Protein AF-A0A178IHQ5-F1 (afdb_monomer)

Mean predicted aligned error: 19.62 Å

Nearest PDB structures (foldseek):
  7rkf-assembly1_L  TM=5.496E-01  e=4.690E+00  Homo sapiens
  6wzm-assembly1_E  TM=4.307E-01  e=4.117E+00  Homo sapiens
  8ic0-assembly1_F  TM=3.349E-01  e=8.433E+00  Homo sapiens
  7qo6-assembly1_H  TM=3.118E-01  e=7.901E+00  Saccharomyces cerevisiae

Secondary structure (DSSP, 8-state):
---S---------------------PPP-PPPPP---------S--PPEEEEEEETTEEEEEEEE-TTS-EEEEE------------

Radius of gyration: 27.05 Å; Cα contacts (8 Å, |Δi|>4): 55; chains: 1; bounding box: 63×30×71 Å

Sequence (87 aa):
MKSFLSDRPSAGLSSLRTTGNRVFVPLRPEPEPPPAPAAEKCAASAKAKVECVREDGRVTRILVTCACGEKVEIDCVYEQEESASPQ

Solvent-accessible surface area (backbone atoms only — not comparable to full-atom values): 6378 Å² total; per-residue (Å²): 137,85,84,90,79,86,84,73,84,81,81,75,84,73,85,81,84,81,88,73,90,78,84,90,74,86,85,71,90,74,80,81,74,76,86,69,78,78,77,72,75,86,64,85,81,63,66,65,46,77,46,76,42,67,54,98,90,39,67,44,34,39,39,39,35,41,64,87,68,53,74,48,79,43,77,50,82,76,78,77,74,78,73,70,80,82,128

pLDDT: mean 71.3, std 17.91, range [46.06, 97.5]

Organism: NCBI:txid1184151

Structure (mmCIF, N/CA/C/O backbone):
data_AF-A0A178IHQ5-F1
#
_entry.id   AF-A0A178IHQ5-F1
#
loop_
_atom_site.group_PDB
_atom_site.id
_atom_site.type_symbol
_atom_site.label_atom_id
_atom_site.label_alt_id
_atom_site.label_comp_id
_atom_site.label_asym_id
_atom_site.label_entity_id
_atom_site.label_seq_id
_atom_site.pdbx_PDB_ins_code
_atom_site.Cartn_x
_atom_site.Cartn_y
_atom_site.Cartn_z
_atom_site.occupancy
_atom_site.B_iso_or_equiv
_atom_site.auth_seq_id
_atom_site.auth_comp_id
_atom_site.auth_asym_id
_atom_site.auth_atom_id
_atom_site.pdbx_PDB_model_num
ATOM 1 N N . MET A 1 1 ? -25.472 16.714 -16.783 1.00 46.06 1 MET A N 1
ATOM 2 C CA . MET A 1 1 ? -24.158 16.957 -16.147 1.00 46.06 1 MET A CA 1
ATOM 3 C C . MET A 1 1 ? -23.113 16.867 -17.245 1.00 46.06 1 MET A C 1
ATOM 5 O O . MET A 1 1 ? -23.088 15.865 -17.942 1.00 46.06 1 MET A O 1
ATOM 9 N N . LYS A 1 2 ? -22.397 17.961 -17.518 1.00 48.81 2 LYS A N 1
ATOM 10 C CA . LYS A 1 2 ? -21.500 18.095 -18.677 1.00 48.81 2 LYS A CA 1
ATOM 11 C C . LYS A 1 2 ? -20.114 17.566 -18.293 1.00 48.81 2 LYS A C 1
ATOM 13 O O . LYS A 1 2 ? -19.583 17.960 -17.261 1.00 48.81 2 LYS A O 1
ATOM 18 N N . SER A 1 3 ? -19.593 16.637 -19.086 1.00 55.09 3 SER A N 1
ATOM 19 C CA . SER A 1 3 ? -18.338 15.913 -18.875 1.00 55.09 3 SER A CA 1
ATOM 20 C C . SER A 1 3 ? -17.120 16.839 -19.001 1.00 55.09 3 SER A C 1
ATOM 22 O O . SER A 1 3 ? -16.984 17.539 -19.998 1.00 55.09 3 SER A O 1
ATOM 24 N N . PHE A 1 4 ? -16.226 16.817 -18.008 1.00 63.97 4 PHE A N 1
ATOM 25 C CA . PHE A 1 4 ? -15.045 17.693 -17.894 1.00 63.97 4 PHE A CA 1
ATOM 26 C C . PHE A 1 4 ? -13.725 17.063 -18.389 1.00 63.97 4 PHE A C 1
ATOM 28 O O . PHE A 1 4 ? -12.653 17.529 -18.019 1.00 63.97 4 PHE A O 1
ATOM 35 N N . LEU A 1 5 ? -13.756 15.996 -19.197 1.00 62.75 5 LEU A N 1
ATOM 36 C CA . LEU A 1 5 ? -12.540 15.231 -19.537 1.00 62.75 5 LEU A CA 1
ATOM 37 C C . LEU A 1 5 ? -12.285 15.035 -21.040 1.00 62.75 5 LEU A C 1
ATOM 39 O O . LEU A 1 5 ? -11.481 14.184 -21.409 1.00 62.75 5 LEU A O 1
ATOM 43 N N . SER A 1 6 ? -12.927 15.811 -2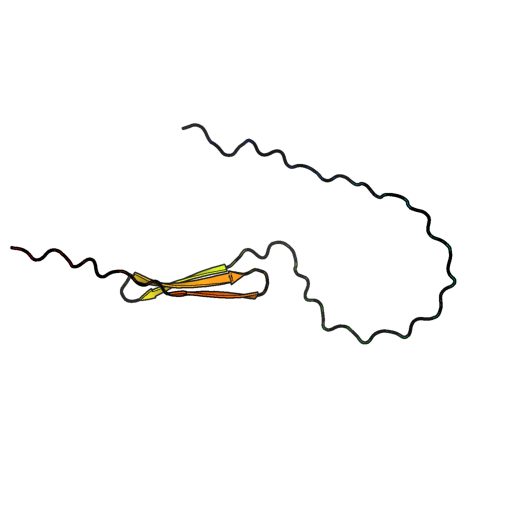1.914 1.00 58.34 6 SER A N 1
ATOM 44 C CA . SER A 1 6 ? -12.814 15.598 -23.367 1.00 58.34 6 SER A CA 1
ATOM 45 C C . SER A 1 6 ? -11.744 16.434 -24.079 1.00 58.34 6 SER A C 1
ATOM 47 O O . SER A 1 6 ? -11.615 16.300 -25.290 1.00 58.34 6 SER A O 1
ATOM 49 N N . ASP A 1 7 ? -10.962 17.261 -23.377 1.00 54.66 7 ASP A N 1
ATOM 50 C CA . ASP A 1 7 ? -10.097 18.256 -24.034 1.00 54.66 7 ASP A CA 1
ATOM 51 C C . ASP A 1 7 ? -8.630 18.189 -23.589 1.00 54.66 7 ASP A C 1
ATOM 53 O O . ASP A 1 7 ? -8.071 19.108 -22.991 1.00 54.66 7 ASP A O 1
ATOM 57 N N . ARG A 1 8 ? -7.968 17.064 -23.878 1.00 62.06 8 ARG A N 1
ATOM 58 C CA . ARG A 1 8 ? -6.501 17.047 -23.930 1.00 62.06 8 ARG A CA 1
ATOM 59 C C . ARG A 1 8 ? -6.024 16.521 -25.282 1.00 62.06 8 ARG A C 1
ATOM 61 O O . ARG A 1 8 ? -6.152 15.322 -25.534 1.00 62.06 8 ARG A O 1
ATOM 68 N N . PRO A 1 9 ? -5.466 17.386 -26.150 1.00 56.53 9 PRO A N 1
ATOM 69 C CA . PRO A 1 9 ? -4.907 16.948 -27.416 1.00 56.53 9 PRO A CA 1
ATOM 70 C C . PRO A 1 9 ? -3.691 16.053 -27.164 1.00 56.53 9 PRO A C 1
ATOM 72 O O . PRO A 1 9 ? -2.754 16.418 -26.451 1.00 56.53 9 PRO A O 1
ATOM 75 N N . SER A 1 10 ? -3.721 14.861 -27.761 1.00 59.00 10 SER A N 1
ATOM 76 C CA . SER A 1 10 ? -2.565 13.977 -27.875 1.00 59.00 10 SER A CA 1
ATOM 77 C C . SER A 1 10 ? -1.531 14.678 -28.755 1.00 59.00 10 SER A C 1
ATOM 79 O O . SER A 1 10 ? -1.652 14.709 -29.979 1.00 59.00 10 SER A O 1
ATOM 81 N N . ALA A 1 11 ? -0.547 15.318 -28.125 1.00 50.69 11 ALA A N 1
A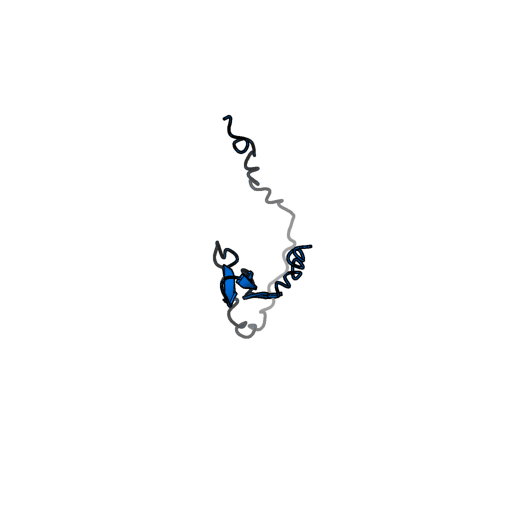TOM 82 C CA . ALA A 1 11 ? 0.605 15.862 -28.824 1.00 50.69 11 ALA A CA 1
ATOM 83 C C . ALA A 1 11 ? 1.438 14.689 -29.361 1.00 50.69 11 ALA A C 1
ATOM 85 O O . ALA A 1 11 ? 2.260 14.103 -28.658 1.00 50.69 11 ALA A O 1
ATOM 86 N N . GLY A 1 12 ? 1.171 14.326 -30.616 1.00 54.47 12 GLY A N 1
ATOM 87 C CA . GLY A 1 12 ? 1.978 13.403 -31.394 1.00 54.47 12 GLY A CA 1
ATOM 88 C C . GLY A 1 12 ? 3.377 13.974 -31.589 1.00 54.47 12 GLY A C 1
ATOM 89 O O . GLY A 1 12 ? 3.566 14.955 -32.305 1.00 54.47 12 GLY A O 1
ATOM 90 N N . LEU A 1 13 ? 4.370 13.348 -30.963 1.00 58.16 13 LEU A N 1
ATOM 91 C CA . LEU A 1 13 ? 5.774 13.613 -31.256 1.00 58.16 13 LEU A CA 1
ATOM 92 C C . LEU A 1 13 ? 6.175 12.823 -32.503 1.00 58.16 13 LEU A C 1
ATOM 94 O O . LEU A 1 13 ? 6.758 11.742 -32.438 1.00 58.16 13 LEU A O 1
ATOM 98 N N . SER A 1 14 ? 5.818 13.381 -33.656 1.00 49.34 14 SER A N 1
ATOM 99 C CA . SER A 1 14 ? 6.358 12.989 -34.950 1.00 49.34 14 SER A CA 1
ATOM 100 C C . SER A 1 14 ? 7.844 13.347 -35.027 1.00 49.34 14 SER A C 1
ATOM 102 O O . SER A 1 14 ? 8.226 14.498 -34.844 1.00 49.34 14 SER A O 1
ATOM 104 N N . SER A 1 15 ? 8.656 12.330 -35.320 1.00 56.44 15 SER A N 1
ATOM 105 C CA . SER A 1 15 ? 9.935 12.360 -36.038 1.00 56.44 15 SER A CA 1
ATOM 106 C C . SER A 1 15 ? 10.621 13.715 -36.222 1.00 56.44 15 SER A C 1
ATOM 108 O O . SER A 1 15 ? 10.328 14.438 -37.169 1.00 56.44 15 SER A O 1
ATOM 110 N N . LEU A 1 16 ? 11.692 13.936 -35.461 1.00 56.94 16 LEU A N 1
ATOM 111 C CA . LEU A 1 16 ? 12.833 14.726 -35.925 1.00 56.94 16 LEU A CA 1
ATOM 112 C C . LEU A 1 16 ? 14.105 13.888 -35.761 1.00 56.94 16 LEU A C 1
ATOM 114 O O . LEU A 1 16 ? 14.765 13.893 -34.725 1.00 56.94 16 LEU A O 1
ATOM 118 N N . ARG A 1 17 ? 14.439 13.121 -36.807 1.00 60.81 17 ARG A N 1
ATOM 119 C CA . ARG A 1 17 ? 15.792 12.584 -36.985 1.00 60.81 17 ARG A CA 1
ATOM 120 C C . ARG A 1 17 ? 16.656 13.722 -37.519 1.00 60.81 17 ARG A C 1
ATOM 122 O O . ARG A 1 17 ? 16.636 13.999 -38.713 1.00 60.81 17 ARG A O 1
ATOM 129 N N . THR A 1 18 ? 17.397 14.379 -36.637 1.00 52.84 18 THR A N 1
ATOM 130 C CA . THR A 1 18 ? 18.442 15.325 -37.034 1.00 52.84 18 THR A CA 1
ATOM 131 C C . THR A 1 18 ? 19.619 14.545 -37.616 1.00 52.84 18 THR A C 1
ATOM 133 O O . THR A 1 18 ? 20.349 13.853 -36.909 1.00 52.84 18 THR A O 1
ATOM 136 N N . THR A 1 19 ? 19.786 14.637 -38.932 1.00 60.06 19 THR A N 1
ATOM 137 C CA . THR A 1 19 ? 20.973 14.211 -39.677 1.00 60.06 19 THR A CA 1
ATOM 138 C C . THR A 1 19 ? 22.163 15.098 -39.313 1.00 60.06 19 THR A C 1
ATOM 140 O O . THR A 1 19 ? 22.226 16.253 -39.727 1.00 60.06 19 THR A O 1
ATOM 143 N N . GLY A 1 20 ? 23.107 14.552 -38.543 1.00 53.81 20 GLY A N 1
ATOM 144 C CA . GLY A 1 20 ? 24.371 15.194 -38.182 1.00 53.81 20 GLY A CA 1
ATOM 145 C C . GLY A 1 20 ? 25.558 14.284 -38.500 1.00 53.81 20 GLY A C 1
ATOM 146 O O . GLY A 1 20 ? 25.753 13.262 -37.848 1.00 53.81 20 GLY A O 1
ATOM 147 N N . ASN A 1 21 ? 26.285 14.665 -39.549 1.00 63.22 21 ASN A N 1
ATOM 148 C CA . ASN A 1 21 ? 27.591 14.217 -40.045 1.00 63.22 21 ASN A CA 1
ATOM 149 C C . ASN A 1 21 ? 28.391 13.251 -39.132 1.00 63.22 21 ASN A C 1
ATOM 151 O O . ASN A 1 21 ? 28.887 13.658 -38.082 1.00 63.22 21 ASN A O 1
ATOM 155 N N . ARG A 1 22 ? 28.589 11.990 -39.550 1.00 58.16 22 ARG A N 1
ATOM 156 C CA . ARG A 1 22 ? 29.511 11.054 -38.876 1.00 58.16 22 ARG A CA 1
ATOM 157 C C . ARG A 1 22 ? 30.772 10.843 -39.708 1.00 58.16 22 ARG A C 1
ATOM 159 O O . ARG A 1 22 ? 30.725 10.289 -40.801 1.00 58.16 22 ARG A O 1
ATOM 166 N N . VAL A 1 23 ? 31.890 11.286 -39.138 1.00 58.53 23 VAL A N 1
ATOM 167 C CA . VAL A 1 23 ? 33.260 10.959 -39.545 1.00 58.53 23 VAL A CA 1
ATOM 168 C C . VAL A 1 23 ? 33.434 9.438 -39.526 1.00 58.53 23 VAL A C 1
ATOM 170 O O . VAL A 1 23 ? 33.057 8.776 -38.559 1.00 58.53 23 VAL A O 1
ATOM 173 N N . PHE A 1 24 ? 33.977 8.887 -40.609 1.00 52.25 24 PHE A N 1
ATOM 174 C CA . PHE A 1 24 ? 34.224 7.458 -40.772 1.00 52.25 24 PHE A CA 1
ATOM 175 C C . PHE A 1 24 ? 35.476 7.068 -39.972 1.00 52.25 24 PHE A C 1
ATOM 177 O O . PHE A 1 24 ? 36.582 7.485 -40.310 1.00 52.25 24 PHE A O 1
ATOM 184 N N . VAL A 1 25 ? 35.304 6.292 -38.899 1.00 67.44 25 VAL A N 1
ATOM 185 C CA . VAL A 1 25 ? 36.403 5.696 -38.122 1.00 67.44 25 VAL A CA 1
ATOM 186 C C . VAL A 1 25 ? 36.419 4.194 -38.427 1.00 67.44 25 VAL A C 1
ATOM 188 O O . VAL A 1 25 ? 35.370 3.559 -38.302 1.00 67.44 25 VAL A O 1
ATOM 191 N N . PRO A 1 26 ? 37.551 3.606 -38.858 1.00 53.75 26 PRO A N 1
ATOM 192 C CA . PRO A 1 26 ? 37.610 2.184 -39.178 1.00 53.75 26 PRO A CA 1
ATOM 193 C C . PRO A 1 26 ? 37.396 1.319 -37.927 1.00 53.75 26 PRO A C 1
ATOM 195 O O . PRO A 1 26 ? 37.939 1.599 -36.857 1.00 53.75 26 PRO A O 1
ATOM 198 N N . LEU A 1 27 ? 36.590 0.263 -38.089 1.00 51.56 27 LEU A N 1
ATOM 199 C CA . LEU A 1 27 ? 36.240 -0.704 -37.050 1.00 51.56 27 LEU A CA 1
ATOM 200 C C . LEU A 1 27 ? 37.485 -1.427 -36.522 1.00 51.56 27 LEU A C 1
ATOM 202 O O . LEU A 1 27 ? 38.132 -2.194 -37.234 1.00 51.56 27 LEU A O 1
ATOM 206 N N . ARG A 1 28 ? 37.761 -1.234 -35.234 1.00 62.69 28 ARG A N 1
ATOM 207 C CA . ARG A 1 28 ? 38.564 -2.154 -34.429 1.00 62.69 28 ARG A CA 1
ATOM 208 C C . ARG A 1 28 ? 37.636 -3.294 -33.975 1.00 62.69 28 ARG A C 1
ATOM 210 O O . ARG A 1 28 ? 36.549 -2.979 -33.495 1.00 62.69 28 ARG A O 1
ATOM 217 N N . PRO A 1 29 ? 38.014 -4.578 -34.110 1.00 56.62 29 PRO A N 1
ATOM 218 C CA . PRO A 1 29 ? 37.213 -5.672 -33.572 1.00 56.62 29 PRO A CA 1
ATOM 219 C C . PRO A 1 29 ? 37.129 -5.529 -32.048 1.00 56.62 29 PRO A C 1
ATOM 221 O O . PRO A 1 29 ? 38.142 -5.544 -31.344 1.00 56.62 29 PRO A O 1
ATOM 224 N N . GLU A 1 30 ? 35.910 -5.284 -31.579 1.00 61.31 30 GLU A N 1
ATOM 225 C CA . GLU A 1 30 ? 35.539 -5.125 -30.179 1.00 61.31 30 GLU A CA 1
ATOM 226 C C . GLU A 1 30 ? 35.510 -6.515 -29.520 1.00 61.31 30 GLU A C 1
ATOM 228 O O . GLU A 1 30 ? 34.931 -7.437 -30.098 1.00 61.31 30 GLU A O 1
ATOM 233 N N . PRO A 1 31 ? 36.170 -6.720 -28.365 1.00 58.59 31 PRO A N 1
ATOM 234 C CA . PRO A 1 31 ? 36.046 -7.969 -27.625 1.00 58.59 31 PRO A CA 1
ATOM 235 C C . PRO A 1 31 ? 34.597 -8.130 -27.156 1.00 58.59 31 PRO A C 1
ATOM 237 O O . PRO A 1 31 ? 34.041 -7.212 -26.553 1.00 58.59 31 PRO A O 1
ATOM 240 N N . GLU A 1 32 ? 33.998 -9.286 -27.454 1.00 56.47 32 GLU A N 1
ATOM 241 C CA . GLU A 1 32 ? 32.605 -9.584 -27.124 1.00 56.47 32 GLU A CA 1
ATOM 242 C C . GLU A 1 32 ? 32.346 -9.360 -25.623 1.00 56.47 32 GLU A C 1
ATOM 244 O O . GLU A 1 32 ? 33.015 -9.976 -24.783 1.00 56.47 32 GLU A O 1
ATOM 249 N N . PRO A 1 33 ? 31.406 -8.469 -25.257 1.00 64.56 33 PRO A N 1
ATOM 250 C CA . PRO A 1 33 ? 31.029 -8.296 -23.867 1.00 64.56 33 PRO A CA 1
ATOM 251 C C . PRO A 1 33 ? 30.354 -9.579 -23.355 1.00 64.56 33 PRO A C 1
ATOM 253 O O . PRO A 1 33 ? 29.639 -10.246 -24.111 1.00 64.56 33 PRO A O 1
ATOM 256 N N . PRO A 1 34 ? 30.546 -9.940 -22.072 1.00 66.50 34 PRO A N 1
ATOM 257 C CA . PRO A 1 34 ? 29.839 -11.067 -21.475 1.00 66.50 34 PRO A CA 1
ATOM 258 C C . PRO A 1 34 ? 28.321 -10.865 -21.613 1.00 66.50 34 PRO A C 1
ATOM 260 O O . PRO A 1 34 ? 27.865 -9.716 -21.641 1.00 66.50 34 PRO A O 1
ATOM 263 N N . PRO A 1 35 ? 27.519 -11.947 -21.681 1.00 58.25 35 PRO A N 1
ATOM 264 C CA . PRO A 1 35 ? 26.071 -11.828 -21.744 1.00 58.25 35 PRO A CA 1
ATOM 265 C C . PR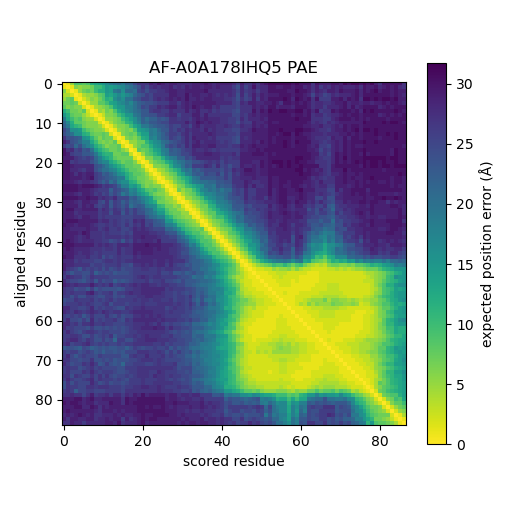O A 1 35 ? 25.597 -11.032 -20.529 1.00 58.25 35 PRO A C 1
ATOM 267 O O . PRO A 1 35 ? 25.716 -11.478 -19.387 1.00 58.25 35 PRO A O 1
ATOM 270 N N . ALA A 1 36 ? 25.107 -9.819 -20.783 1.00 61.41 36 ALA A N 1
ATOM 271 C CA . ALA A 1 36 ? 24.472 -9.001 -19.769 1.00 61.41 36 ALA A CA 1
ATOM 272 C C . ALA A 1 36 ? 23.346 -9.824 -19.114 1.00 61.41 36 ALA A C 1
ATOM 274 O O . ALA A 1 36 ? 22.638 -10.541 -19.836 1.00 61.41 36 ALA A O 1
ATOM 275 N N . PRO A 1 37 ? 23.156 -9.748 -17.780 1.00 55.59 37 PRO A N 1
ATOM 276 C CA . PRO A 1 37 ? 21.979 -10.339 -17.163 1.00 55.59 37 PRO A CA 1
ATOM 277 C C . PRO A 1 37 ? 20.768 -9.768 -17.889 1.00 55.59 37 PRO A C 1
ATOM 279 O O . PRO A 1 37 ? 20.708 -8.559 -18.124 1.00 55.59 37 PRO A O 1
ATOM 282 N N . ALA A 1 38 ? 19.883 -10.664 -18.327 1.00 53.22 38 ALA A N 1
ATOM 283 C CA . ALA A 1 38 ? 18.710 -10.340 -19.115 1.00 53.22 38 ALA A CA 1
ATOM 284 C C . ALA A 1 38 ? 18.062 -9.074 -18.551 1.00 53.22 38 ALA A C 1
ATOM 286 O O . ALA A 1 38 ? 17.499 -9.094 -17.459 1.00 53.22 38 ALA A O 1
ATOM 287 N N . ALA A 1 39 ? 18.189 -7.966 -19.284 1.00 55.69 39 ALA A N 1
ATOM 288 C CA . ALA A 1 39 ? 17.371 -6.796 -19.058 1.00 55.69 39 ALA A CA 1
ATOM 289 C C . ALA A 1 39 ? 15.948 -7.265 -19.346 1.00 55.69 39 ALA A C 1
ATOM 291 O O . ALA A 1 39 ? 15.527 -7.356 -20.505 1.00 55.69 39 ALA A O 1
ATOM 292 N N . GLU A 1 40 ? 15.268 -7.698 -18.286 1.00 58.53 40 GLU A N 1
ATOM 293 C CA . GLU A 1 40 ? 13.880 -8.094 -18.329 1.00 58.53 40 GLU A CA 1
ATOM 294 C C . GLU A 1 40 ? 13.137 -6.949 -18.991 1.00 58.53 40 GLU A C 1
ATOM 296 O O . GLU A 1 40 ? 13.176 -5.794 -18.559 1.00 58.53 40 GLU A O 1
ATOM 301 N N . LYS A 1 41 ? 12.552 -7.276 -20.142 1.00 50.31 41 LYS A N 1
ATOM 302 C CA . LYS A 1 41 ? 11.718 -6.377 -20.915 1.00 50.31 41 LYS A CA 1
ATOM 303 C C . LYS A 1 41 ? 10.730 -5.745 -19.944 1.00 50.31 41 LYS A C 1
ATOM 305 O O . LYS A 1 41 ? 9.799 -6.414 -19.505 1.00 50.31 41 LYS A O 1
ATOM 310 N N . CYS A 1 42 ? 10.893 -4.453 -19.669 1.00 51.72 42 CYS A N 1
ATOM 311 C CA . CYS A 1 42 ? 9.825 -3.627 -19.130 1.00 51.72 42 CYS A CA 1
ATOM 312 C C . CYS A 1 42 ? 8.784 -3.491 -20.252 1.00 51.72 42 CYS A C 1
ATOM 314 O O . CYS A 1 42 ? 8.748 -2.528 -21.018 1.00 51.72 42 CYS A O 1
ATOM 316 N N . ALA A 1 43 ? 8.044 -4.578 -20.468 1.00 53.75 43 ALA A N 1
ATOM 317 C CA . ALA A 1 43 ? 7.049 -4.713 -21.502 1.00 53.75 43 ALA A CA 1
ATOM 318 C C . ALA A 1 43 ? 5.822 -3.926 -21.048 1.00 53.75 43 ALA A C 1
ATOM 320 O O . ALA A 1 43 ? 5.176 -4.268 -20.064 1.00 53.75 43 ALA A O 1
ATOM 321 N N . ALA A 1 44 ? 5.582 -2.829 -21.760 1.00 57.72 44 ALA A N 1
ATOM 322 C CA . ALA A 1 44 ? 4.317 -2.137 -21.960 1.00 57.72 44 ALA A CA 1
ATOM 323 C C . ALA A 1 44 ? 3.179 -2.472 -20.967 1.00 57.72 44 ALA A C 1
ATOM 325 O O . ALA A 1 44 ? 2.560 -3.530 -21.031 1.00 57.72 44 ALA A O 1
ATOM 326 N N . SER A 1 45 ? 2.811 -1.468 -20.161 1.00 56.16 45 SER A N 1
ATOM 327 C CA . SER A 1 45 ? 1.593 -1.413 -19.336 1.00 56.16 45 SER A CA 1
ATOM 328 C C . SER A 1 45 ? 1.645 -2.092 -17.958 1.00 56.16 45 SER A C 1
ATOM 330 O O . SER A 1 45 ? 0.617 -2.562 -17.464 1.00 56.16 45 SER A O 1
ATOM 332 N N . ALA A 1 46 ? 2.792 -2.067 -17.278 1.00 65.94 46 ALA A N 1
ATOM 333 C CA . ALA A 1 46 ? 2.849 -2.361 -15.848 1.00 65.94 46 ALA A CA 1
ATOM 334 C C . ALA A 1 46 ? 2.141 -1.236 -15.062 1.00 65.94 46 ALA A C 1
ATOM 336 O O . ALA A 1 46 ? 2.710 -0.186 -14.773 1.00 65.94 46 ALA A O 1
ATOM 337 N N . LYS A 1 47 ? 0.846 -1.411 -14.788 1.00 76.62 47 LYS A N 1
ATOM 338 C CA . LYS A 1 47 ? 0.093 -0.538 -13.877 1.00 76.62 47 LYS A CA 1
ATOM 339 C C . LYS A 1 47 ? 0.532 -0.857 -12.449 1.00 76.62 47 LYS A C 1
ATOM 341 O O . LYS A 1 47 ? 0.722 -2.027 -12.124 1.00 76.62 47 LYS A O 1
ATOM 346 N N . ALA A 1 48 ? 0.677 0.165 -11.608 1.00 88.69 48 ALA A N 1
ATOM 347 C CA . ALA A 1 48 ? 0.938 -0.050 -10.188 1.00 88.69 48 ALA A CA 1
ATOM 348 C C . ALA A 1 48 ? -0.172 -0.930 -9.582 1.00 88.69 48 ALA A C 1
ATOM 350 O O . ALA A 1 48 ? -1.358 -0.701 -9.837 1.00 88.69 48 ALA A O 1
ATOM 351 N N . LYS A 1 49 ? 0.214 -1.946 -8.807 1.00 92.94 49 LYS A N 1
ATOM 352 C CA . LYS A 1 49 ? -0.717 -2.820 -8.085 1.00 92.94 49 LYS A CA 1
ATOM 353 C C . LYS A 1 49 ? -0.930 -2.242 -6.687 1.00 92.94 49 LYS A C 1
ATOM 355 O O . LYS A 1 49 ? 0.043 -1.984 -5.988 1.00 92.94 49 LYS A O 1
ATOM 360 N N . VAL A 1 50 ? -2.186 -2.064 -6.284 1.00 95.19 50 VAL A N 1
ATOM 361 C CA . VAL A 1 50 ? -2.558 -1.588 -4.943 1.00 95.19 50 VAL A CA 1
ATOM 362 C C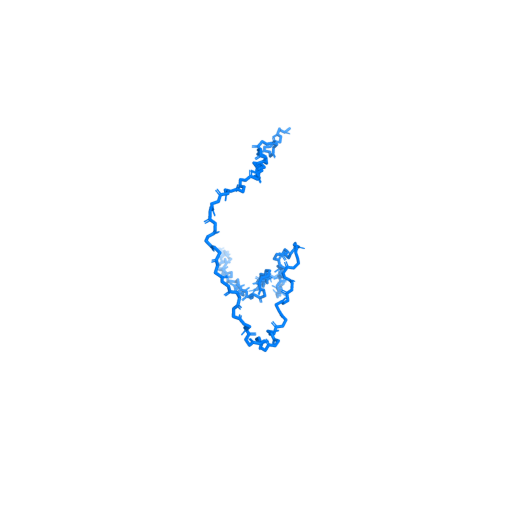 . VAL A 1 50 ? -3.343 -2.682 -4.230 1.00 95.19 50 VAL A C 1
ATOM 364 O O . VAL A 1 50 ? -4.274 -3.244 -4.807 1.00 95.19 50 VAL A O 1
ATOM 367 N N . GLU A 1 51 ? -2.969 -2.987 -2.993 1.00 95.88 51 GLU A N 1
ATOM 368 C CA . GLU A 1 51 ? -3.610 -4.000 -2.155 1.00 95.88 51 GLU A CA 1
ATOM 369 C C . GLU A 1 51 ? -3.897 -3.414 -0.767 1.00 95.88 51 GLU A C 1
ATOM 371 O O . GLU A 1 51 ? -3.031 -2.780 -0.167 1.00 95.88 51 GLU A O 1
ATOM 376 N N . CYS A 1 52 ? -5.121 -3.594 -0.267 1.00 96.62 52 CYS A N 1
ATOM 377 C CA . CYS A 1 52 ? -5.533 -3.083 1.041 1.00 96.62 52 CYS A CA 1
ATOM 378 C C . CYS A 1 52 ? -5.680 -4.244 2.019 1.00 96.62 52 CYS A C 1
ATOM 380 O O . CYS A 1 52 ? -6.535 -5.111 1.827 1.00 96.62 52 CYS A O 1
ATOM 382 N N . VAL A 1 53 ? -4.899 -4.218 3.090 1.00 96.56 53 VAL A N 1
ATOM 383 C CA . VAL A 1 53 ? -5.017 -5.148 4.209 1.00 96.56 53 VAL A CA 1
ATOM 384 C C . VAL A 1 53 ? -6.038 -4.584 5.185 1.00 96.56 53 VAL A C 1
ATOM 386 O O . VAL A 1 53 ? -5.968 -3.412 5.565 1.00 96.56 53 VAL A O 1
ATOM 389 N N . ARG A 1 54 ? -7.018 -5.409 5.555 1.00 96.25 54 ARG A N 1
ATOM 390 C CA . ARG A 1 54 ? -8.070 -5.039 6.501 1.00 96.25 54 ARG A CA 1
ATOM 391 C C . ARG A 1 54 ? -8.028 -5.943 7.722 1.00 96.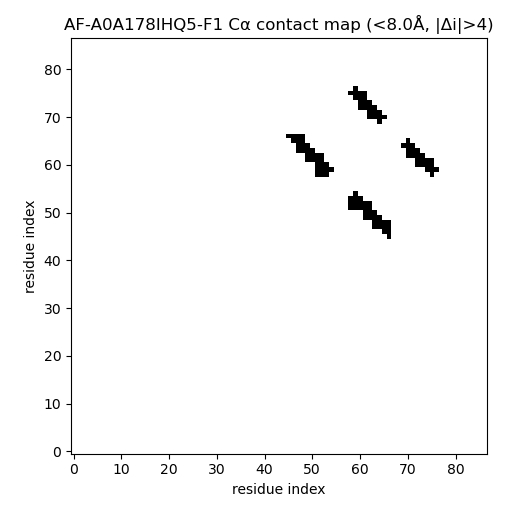25 54 ARG A C 1
ATOM 393 O O . ARG A 1 54 ? -7.981 -7.158 7.566 1.00 96.25 54 ARG A O 1
ATOM 400 N N . GLU A 1 55 ? -8.122 -5.342 8.896 1.00 94.69 55 GLU A N 1
ATOM 401 C CA . GLU A 1 55 ? -8.219 -6.008 10.195 1.00 94.69 55 GLU A CA 1
ATOM 402 C C . GLU A 1 55 ? -9.380 -5.370 10.966 1.00 94.69 55 GLU A C 1
ATOM 404 O O . GLU A 1 55 ? -9.581 -4.157 10.883 1.00 94.69 55 GLU A O 1
ATOM 409 N N . ASP A 1 56 ? -10.225 -6.182 11.607 1.00 92.94 56 ASP A N 1
ATOM 410 C CA . ASP A 1 56 ? -11.433 -5.722 12.317 1.00 92.94 56 ASP A CA 1
ATOM 411 C C . ASP A 1 56 ? -12.340 -4.781 11.493 1.00 92.94 56 ASP A C 1
ATOM 413 O O . ASP A 1 56 ? -12.968 -3.848 11.994 1.00 92.94 56 ASP A O 1
ATOM 417 N N . GLY A 1 57 ? -12.389 -5.006 10.175 1.00 92.38 57 GLY A N 1
ATOM 418 C CA . GLY A 1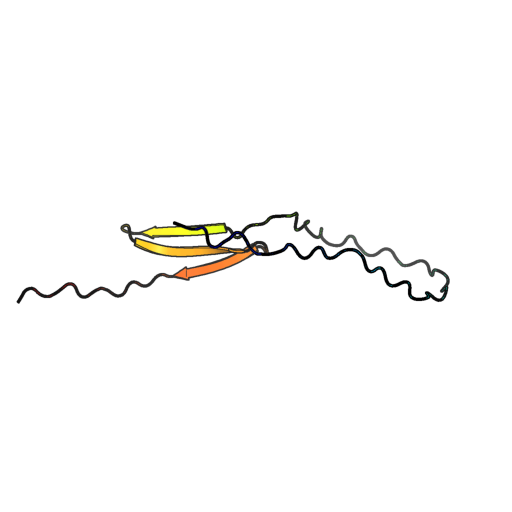 57 ? -13.170 -4.195 9.237 1.00 92.38 57 GLY A CA 1
ATOM 419 C C . GLY A 1 57 ? -12.561 -2.831 8.885 1.00 92.38 57 GLY A C 1
ATOM 420 O O . GLY A 1 57 ? -13.159 -2.099 8.094 1.00 92.38 57 GLY A O 1
ATOM 421 N N . ARG A 1 58 ? -11.374 -2.493 9.399 1.00 93.31 58 ARG A N 1
ATOM 422 C CA . ARG A 1 58 ? -10.640 -1.248 9.117 1.00 93.31 58 ARG A CA 1
ATOM 423 C C . ARG A 1 58 ? -9.426 -1.527 8.237 1.00 93.31 58 ARG A C 1
ATOM 425 O O . ARG A 1 58 ? -8.861 -2.612 8.294 1.00 93.3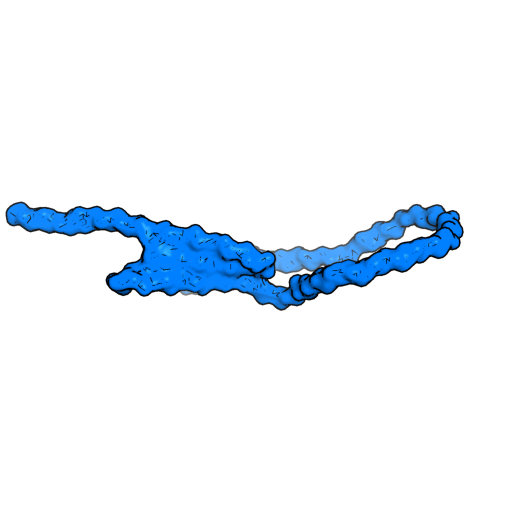1 58 ARG A O 1
ATOM 432 N N . VAL A 1 59 ? -9.024 -0.574 7.394 1.00 96.44 59 VAL A N 1
ATOM 433 C CA . VAL A 1 59 ? -7.819 -0.729 6.559 1.00 96.44 59 VAL A CA 1
ATOM 434 C C . VAL A 1 59 ? -6.605 -0.428 7.423 1.00 96.44 59 VAL A C 1
ATOM 436 O O . VAL A 1 59 ? -6.413 0.720 7.786 1.00 96.44 59 VAL A O 1
ATOM 439 N N . THR A 1 60 ? -5.794 -1.423 7.759 1.00 96.69 60 THR A N 1
ATOM 440 C CA . THR A 1 60 ? -4.605 -1.219 8.603 1.00 96.69 60 THR A CA 1
ATOM 441 C C . THR A 1 60 ? -3.353 -0.960 7.783 1.00 96.69 60 THR A C 1
ATOM 443 O O . THR A 1 60 ? -2.474 -0.233 8.237 1.00 96.69 60 THR A O 1
ATOM 446 N N . ARG A 1 61 ? -3.273 -1.507 6.561 1.00 97.31 61 ARG A N 1
ATOM 447 C CA . ARG A 1 61 ? -2.135 -1.299 5.655 1.00 97.31 61 ARG A CA 1
ATOM 448 C C . ARG A 1 61 ? -2.550 -1.199 4.199 1.00 97.31 61 ARG A C 1
ATOM 450 O O . ARG A 1 61 ? -3.450 -1.907 3.745 1.00 97.31 61 ARG A O 1
ATOM 457 N N . ILE A 1 62 ? -1.837 -0.368 3.447 1.00 97.50 62 ILE A N 1
ATOM 458 C CA . ILE A 1 62 ? -1.941 -0.275 1.990 1.00 97.50 62 ILE A CA 1
ATOM 459 C C . ILE A 1 62 ? -0.580 -0.613 1.388 1.00 97.50 62 ILE A C 1
ATOM 461 O O . ILE A 1 62 ? 0.424 0.027 1.695 1.00 97.50 62 ILE A O 1
ATOM 465 N N . LEU A 1 63 ? -0.559 -1.616 0.516 1.00 97.06 63 LEU A N 1
ATOM 466 C CA . LEU A 1 63 ? 0.625 -2.073 -0.197 1.00 97.06 63 LEU A CA 1
ATOM 467 C C . LEU A 1 63 ? 0.553 -1.579 -1.640 1.00 97.06 63 LEU A C 1
ATOM 469 O O . LEU A 1 63 ? -0.339 -1.967 -2.397 1.00 97.06 63 LEU A O 1
ATOM 473 N N . VAL A 1 64 ? 1.508 -0.743 -2.037 1.00 96.44 64 VAL A N 1
ATOM 474 C CA . VAL A 1 64 ? 1.642 -0.254 -3.412 1.00 96.44 64 VAL A CA 1
ATOM 475 C C . VAL A 1 64 ? 2.869 -0.898 -4.035 1.00 96.44 64 VAL A C 1
ATOM 477 O O . VAL A 1 64 ? 3.991 -0.654 -3.609 1.00 96.44 64 VAL A O 1
ATOM 480 N N . THR A 1 65 ? 2.666 -1.728 -5.055 1.00 95.62 65 THR A N 1
ATOM 481 C CA . THR A 1 65 ? 3.751 -2.292 -5.867 1.00 95.62 65 THR A CA 1
ATOM 482 C C . THR A 1 65 ? 3.858 -1.505 -7.164 1.00 95.62 65 THR A C 1
ATOM 484 O O . THR A 1 65 ? 2.938 -1.508 -7.988 1.00 95.62 65 THR A O 1
ATOM 487 N N . CYS A 1 66 ? 4.976 -0.812 -7.336 1.00 92.00 66 CYS A N 1
ATOM 488 C CA . CYS A 1 66 ? 5.270 -0.041 -8.529 1.00 92.00 66 CYS A CA 1
ATOM 489 C C . CYS A 1 66 ? 5.609 -0.962 -9.712 1.00 92.00 66 CYS A C 1
ATOM 491 O O . CYS A 1 66 ? 6.008 -2.114 -9.548 1.00 92.00 66 CYS A O 1
ATOM 493 N N . ALA A 1 67 ? 5.498 -0.420 -10.922 1.00 87.81 67 ALA A N 1
ATOM 494 C CA . ALA A 1 67 ? 5.908 -1.079 -12.158 1.00 87.81 67 ALA A CA 1
ATOM 495 C C . ALA A 1 67 ? 7.388 -1.505 -12.165 1.00 87.81 67 ALA A C 1
ATOM 497 O O . ALA A 1 67 ? 7.740 -2.475 -12.827 1.00 87.81 67 ALA A O 1
ATOM 498 N N . CYS A 1 68 ? 8.243 -0.788 -11.427 1.00 87.56 68 CYS A N 1
ATOM 499 C CA . CYS A 1 68 ? 9.664 -1.105 -11.259 1.00 87.56 68 CYS A CA 1
ATOM 500 C C . CYS A 1 68 ? 9.930 -2.237 -10.250 1.00 87.56 68 CYS A C 1
ATOM 502 O O . CYS A 1 68 ? 11.080 -2.620 -10.069 1.00 87.56 68 CYS A O 1
ATOM 504 N N . GLY A 1 69 ? 8.895 -2.759 -9.582 1.00 87.19 69 GLY A N 1
ATOM 505 C CA . GLY A 1 69 ? 9.021 -3.795 -8.554 1.00 87.19 69 GLY A CA 1
ATOM 506 C C . GLY A 1 69 ? 9.230 -3.265 -7.133 1.00 87.19 69 GLY A C 1
ATOM 507 O O . GLY A 1 69 ? 9.164 -4.050 -6.188 1.00 87.19 69 GLY A O 1
ATOM 508 N N . GLU A 1 70 ? 9.418 -1.955 -6.953 1.00 93.38 70 GLU A N 1
ATOM 509 C CA . GLU A 1 70 ? 9.468 -1.341 -5.623 1.00 93.38 70 GLU A CA 1
ATOM 510 C C . GLU A 1 70 ? 8.121 -1.474 -4.910 1.00 93.38 70 GLU A C 1
ATOM 512 O O . GLU A 1 70 ? 7.056 -1.279 -5.505 1.00 93.38 70 GLU A O 1
ATOM 517 N N . LYS A 1 71 ? 8.175 -1.799 -3.618 1.00 95.25 71 LYS A N 1
ATOM 518 C CA . LYS A 1 71 ? 7.003 -1.924 -2.754 1.00 95.25 71 LYS A CA 1
ATOM 519 C C . LYS A 1 71 ? 7.030 -0.822 -1.712 1.00 95.25 71 LYS A C 1
ATOM 521 O O . LYS A 1 71 ? 8.038 -0.635 -1.038 1.00 95.25 71 LYS A O 1
ATOM 526 N N . VAL A 1 72 ? 5.915 -0.119 -1.587 1.00 95.75 72 VAL A N 1
ATOM 527 C CA . VAL A 1 72 ? 5.698 0.900 -0.565 1.00 95.75 72 VAL A CA 1
ATOM 528 C C . VAL A 1 72 ? 4.577 0.418 0.338 1.00 95.75 72 VAL A C 1
ATOM 530 O O . VAL A 1 72 ? 3.489 0.087 -0.140 1.00 95.75 72 VAL A O 1
ATOM 533 N N . GLU A 1 73 ? 4.860 0.372 1.633 1.00 97.12 73 GLU A N 1
ATOM 534 C CA . GLU A 1 73 ? 3.897 0.013 2.667 1.00 97.12 73 GLU A CA 1
ATOM 535 C C . GLU A 1 73 ? 3.462 1.282 3.395 1.00 97.12 73 GLU A C 1
ATOM 537 O O . GLU A 1 73 ? 4.292 2.106 3.780 1.00 97.12 73 GLU A O 1
ATOM 542 N N . ILE A 1 74 ? 2.152 1.458 3.536 1.00 95.88 74 ILE A N 1
ATOM 543 C CA . ILE A 1 74 ? 1.553 2.596 4.225 1.00 95.88 74 ILE A CA 1
ATOM 544 C C . ILE A 1 74 ? 0.713 2.032 5.365 1.00 95.88 74 ILE A C 1
ATOM 546 O O . I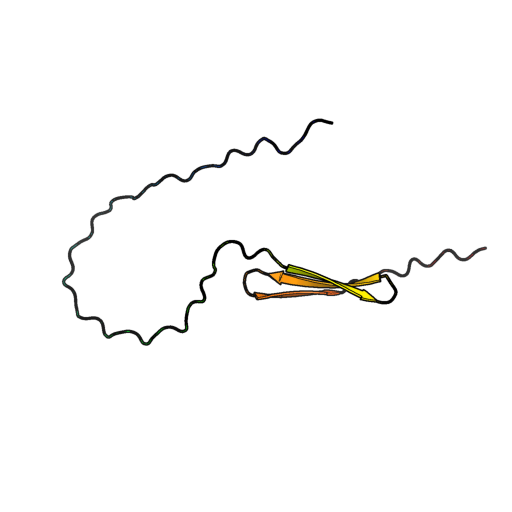LE A 1 74 ? -0.332 1.429 5.113 1.00 95.88 74 ILE A O 1
ATOM 550 N N . ASP A 1 75 ? 1.163 2.223 6.603 1.00 96.38 75 ASP A N 1
ATOM 551 C CA . ASP A 1 75 ? 0.370 1.917 7.792 1.00 96.38 75 ASP A CA 1
ATOM 552 C C . ASP A 1 75 ? -0.688 3.005 8.012 1.00 96.38 75 ASP A C 1
ATOM 554 O O . ASP A 1 75 ? -0.408 4.207 8.003 1.00 96.38 75 ASP A O 1
ATOM 558 N N . CYS A 1 76 ? -1.929 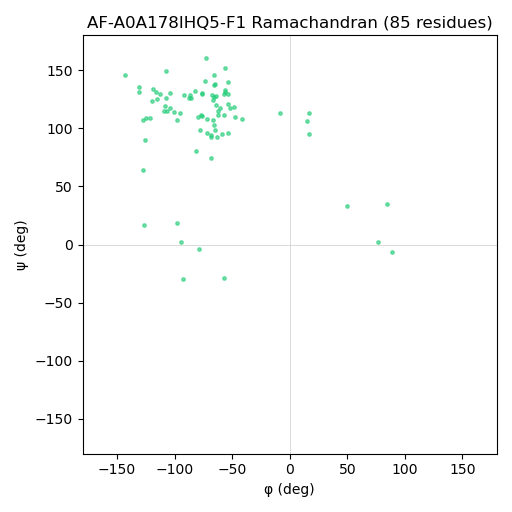2.574 8.204 1.00 94.50 76 CYS A N 1
ATOM 559 C CA . CYS A 1 76 ? -3.060 3.446 8.471 1.00 94.50 76 CYS A CA 1
ATOM 560 C C . CYS A 1 76 ? -3.317 3.494 9.977 1.00 94.50 76 CYS A C 1
ATOM 562 O O . CYS A 1 76 ? -3.840 2.547 10.565 1.00 94.50 76 CYS A O 1
ATOM 564 N N . VAL A 1 77 ? -2.975 4.623 10.596 1.00 92.94 77 VAL A N 1
ATOM 565 C CA . VAL A 1 77 ? -3.315 4.904 11.991 1.00 92.94 77 VAL A CA 1
ATOM 566 C C . VAL A 1 77 ? -4.604 5.711 12.004 1.00 92.94 77 VAL A C 1
ATOM 568 O O . VAL A 1 77 ? -4.637 6.847 11.537 1.00 92.94 77 VAL A O 1
ATOM 571 N N . TYR A 1 78 ? -5.674 5.110 12.515 1.00 89.25 78 TYR A N 1
ATOM 572 C CA . TYR A 1 78 ? -6.905 5.839 12.787 1.00 89.25 78 TYR A CA 1
ATOM 573 C C . TYR A 1 78 ? -6.794 6.469 14.163 1.00 89.25 78 TYR A C 1
ATOM 575 O O . TYR A 1 78 ? -6.550 5.769 15.148 1.00 89.25 78 TYR A O 1
ATOM 583 N N . GLU A 1 79 ? -7.007 7.777 14.233 1.00 86.50 79 GLU A N 1
ATOM 584 C CA . GLU A 1 79 ? -7.274 8.425 15.507 1.00 86.50 79 GLU A CA 1
ATOM 585 C C . GLU A 1 79 ? -8.504 7.737 16.109 1.00 86.50 79 GLU A C 1
ATOM 587 O O . GLU A 1 79 ? -9.505 7.503 15.421 1.00 86.50 79 GLU A O 1
ATOM 592 N N . GLN A 1 80 ? -8.405 7.314 17.370 1.00 72.62 80 GLN A N 1
ATOM 593 C CA . GLN A 1 80 ? -9.602 6.912 18.085 1.00 72.62 80 GLN A CA 1
ATOM 594 C C . GLN A 1 80 ? -10.421 8.182 18.225 1.00 72.62 80 GLN A C 1
ATOM 596 O O . GLN A 1 80 ? -10.076 9.059 19.009 1.00 72.62 80 GLN A O 1
ATOM 601 N N . GLU A 1 81 ? -11.452 8.310 17.394 1.00 61.22 81 GLU A N 1
ATOM 602 C CA . GLU A 1 81 ? -12.507 9.281 17.609 1.00 61.22 81 GLU A CA 1
ATOM 603 C C . GLU A 1 81 ? -13.082 8.919 18.977 1.00 61.22 81 GLU A C 1
ATOM 605 O O . GLU A 1 81 ? -13.819 7.937 19.114 1.00 61.22 81 GLU A O 1
ATOM 610 N N . GLU A 1 82 ? -12.576 9.610 20.003 1.00 60.72 82 GLU A N 1
ATOM 611 C CA . GLU A 1 82 ? -12.971 9.499 21.395 1.00 60.72 82 GLU A CA 1
ATOM 612 C C . GLU A 1 82 ? -14.477 9.692 21.394 1.00 60.72 82 GLU A C 1
ATOM 614 O O . GLU A 1 82 ? -15.009 10.787 21.210 1.00 60.72 82 GLU A O 1
ATOM 619 N N . SER A 1 83 ? -15.154 8.552 21.389 1.00 57.34 83 SER A N 1
ATOM 620 C CA . SER A 1 83 ? -16.558 8.448 21.076 1.00 57.34 83 SER A CA 1
ATOM 621 C C . SER A 1 83 ? -17.276 9.045 22.265 1.00 57.34 83 SER A C 1
ATOM 623 O O . SER A 1 83 ? -17.410 8.381 23.285 1.00 57.34 83 SER A O 1
ATOM 625 N N . ALA A 1 84 ? -17.613 10.328 22.131 1.00 59.00 84 ALA A N 1
ATOM 626 C CA . ALA A 1 84 ? -18.589 11.085 22.893 1.00 59.00 84 ALA A CA 1
ATOM 627 C C . ALA A 1 84 ? -18.990 10.410 24.213 1.00 59.00 84 ALA A C 1
ATOM 629 O O . ALA A 1 84 ? -19.898 9.578 24.232 1.00 59.00 84 ALA A O 1
ATOM 630 N N . SER A 1 85 ? -18.338 10.795 25.316 1.00 54.06 85 SER A N 1
ATOM 631 C CA . SER A 1 85 ? -18.879 10.548 26.653 1.00 54.06 85 SER A CA 1
ATOM 632 C C . SER A 1 85 ? -20.345 10.993 26.670 1.00 54.06 85 SER A C 1
ATOM 634 O O . SER A 1 85 ? -20.604 12.181 26.444 1.00 54.06 85 SER A O 1
ATOM 636 N N . PRO A 1 86 ? -21.315 10.095 26.915 1.00 65.69 86 PRO A N 1
ATOM 637 C CA . PRO A 1 86 ? -22.641 10.544 27.288 1.00 65.69 86 PRO A CA 1
ATOM 638 C C . PRO A 1 86 ? -22.498 11.263 28.635 1.00 65.69 86 PRO A C 1
ATOM 640 O O . PRO A 1 86 ? -21.982 10.684 29.593 1.00 65.69 86 PRO A O 1
ATOM 643 N N . GLN A 1 87 ? -22.861 12.548 28.662 1.00 61.34 87 GLN A N 1
ATOM 644 C CA . GLN A 1 87 ? -23.045 13.298 29.908 1.00 61.34 87 GLN A CA 1
ATOM 645 C C . GLN A 1 87 ? -24.134 12.668 30.775 1.00 61.34 87 GLN A C 1
ATOM 647 O O . GLN A 1 87 ? -25.111 12.135 30.197 1.00 61.34 87 GLN A O 1
#

Foldseek 3Di:
DDDPPDDDDPPDPDDDPDDDDDDDDDDDDDDDDDPDDPPPPLPPDQDWDWDFDDDPNHGQWIWTQGSVRDIDIDGDDDDPPPPDDDD